Protein AF-A0A9E7PNE1-F1 (afdb_monomer)

Solvent-accessible surface area (backbone atoms only — not comparable to full-atom values): 4495 Å² total; per-residue (Å²): 111,66,64,62,50,51,56,54,23,67,81,39,70,41,32,68,64,54,52,23,48,75,71,72,37,95,57,73,46,72,65,56,55,51,50,54,51,50,35,44,74,73,48,23,31,42,67,72,45,73,93,47,78,85,42,92,82,46,29,37,30,58,32,73,61,27,49,53,54,49,56,77,69,53,79,88,123

Radius of gyration: 12.13 Å; Cα contacts (8 Å, |Δi|>4): 87; chains: 1; bounding box: 32×28×24 Å

Organism: NCBI:txid33865

InterPro domains:
  IPR036388 Winged helix-like DNA-binding domain superfamily [G3DSA:1.10.10.10] (2-76)
  IPR036390 Winged helix DNA-binding domain superfamily [SSF46785] (4-73)
  IPR049514 Filamentation induced by cAMP protein Fic-like, C-terminal domain [PF21247] (4-63)

Structure (mmCIF, N/CA/C/O backbone):
data_AF-A0A9E7PNE1-F1
#
_entry.id   AF-A0A9E7PNE1-F1
#
loop_
_atom_site.group_PDB
_atom_site.id
_atom_site.type_symbol
_atom_site.label_atom_id
_atom_site.label_alt_id
_atom_site.label_comp_id
_atom_site.label_asym_id
_atom_site.label_entity_id
_atom_site.label_seq_id
_atom_site.pdbx_PDB_ins_code
_atom_site.Cartn_x
_atom_site.Cartn_y
_atom_site.Cartn_z
_atom_site.occupancy
_atom_site.B_iso_or_equiv
_atom_site.auth_seq_id
_atom_site.auth_comp_id
_atom_site.auth_asym_id
_atom_site.auth_atom_id
_atom_site.pdbx_PDB_model_num
ATOM 1 N N . MET A 1 1 ? -0.953 7.170 7.924 1.00 77.44 1 MET A N 1
ATOM 2 C CA . MET A 1 1 ? -0.223 7.078 6.627 1.00 77.44 1 MET A CA 1
ATOM 3 C C . MET A 1 1 ? -0.600 5.799 5.898 1.00 77.44 1 MET A C 1
ATOM 5 O O . MET A 1 1 ? -0.895 5.890 4.717 1.00 77.44 1 MET A O 1
ATOM 9 N N . GLU A 1 2 ? -0.632 4.652 6.582 1.00 82.25 2 GLU A N 1
ATOM 10 C CA . GLU A 1 2 ? -1.143 3.386 6.027 1.00 82.25 2 GLU A CA 1
ATOM 11 C C . GLU A 1 2 ? -2.548 3.520 5.440 1.00 82.25 2 GLU A C 1
ATOM 13 O O . GLU A 1 2 ? -2.736 3.178 4.279 1.00 82.25 2 GLU A O 1
ATOM 18 N N . ASP A 1 3 ? -3.489 4.138 6.157 1.00 84.19 3 ASP A N 1
ATOM 19 C CA . ASP A 1 3 ? -4.879 4.272 5.686 1.00 84.19 3 ASP A CA 1
ATOM 20 C C . ASP A 1 3 ? -4.998 5.093 4.405 1.00 84.19 3 ASP A C 1
ATOM 22 O O . ASP A 1 3 ? -5.742 4.743 3.498 1.00 84.19 3 ASP A O 1
ATOM 26 N N . HIS A 1 4 ? -4.201 6.157 4.282 1.00 86.88 4 HIS A N 1
ATOM 27 C CA . HIS A 1 4 ? -4.136 6.940 3.049 1.00 86.88 4 HIS A CA 1
ATOM 28 C C . HIS A 1 4 ? 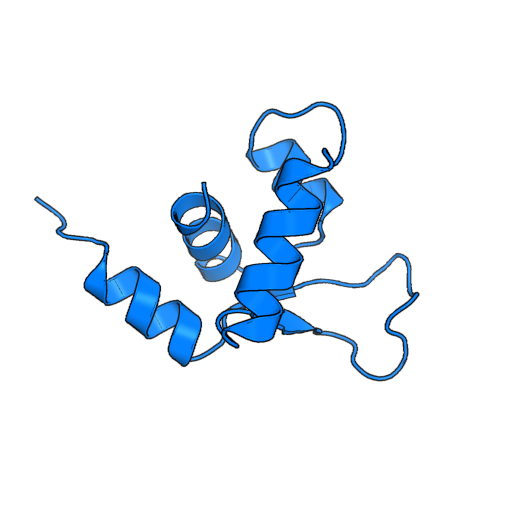-3.615 6.098 1.883 1.00 86.88 4 HIS A C 1
ATOM 30 O O . HIS A 1 4 ? -4.113 6.232 0.770 1.00 86.88 4 HIS A O 1
ATOM 36 N N . ILE A 1 5 ? -2.631 5.225 2.121 1.00 87.12 5 ILE 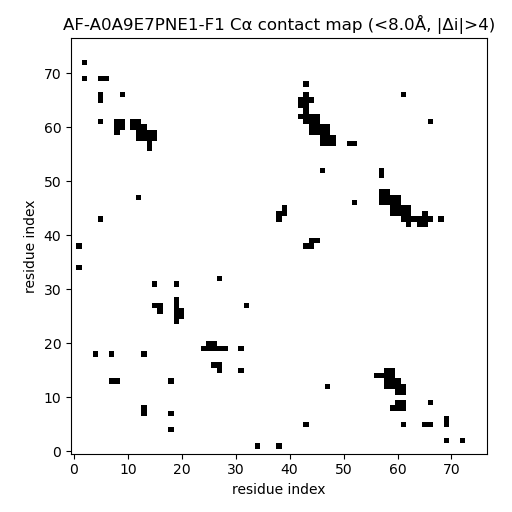A N 1
ATOM 37 C CA . ILE A 1 5 ? -2.105 4.3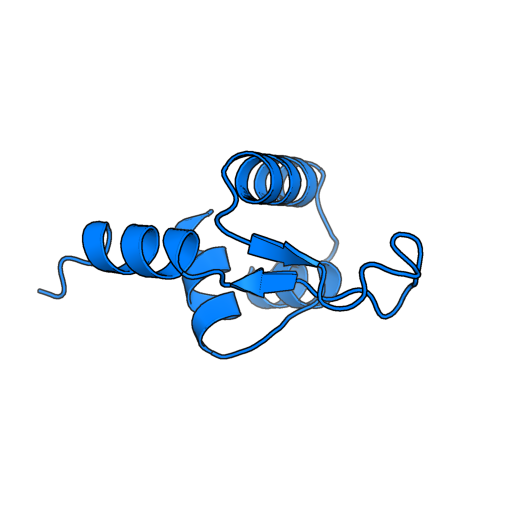26 1.090 1.00 87.12 5 ILE A CA 1
ATOM 38 C C . ILE A 1 5 ? -3.154 3.268 0.726 1.00 87.12 5 ILE A C 1
ATOM 40 O O . ILE A 1 5 ? -3.376 3.044 -0.460 1.00 87.12 5 ILE A O 1
ATOM 44 N N . LEU A 1 6 ? -3.833 2.664 1.708 1.00 87.44 6 LEU A N 1
ATOM 45 C CA . LEU A 1 6 ? -4.926 1.711 1.472 1.00 87.44 6 LEU A CA 1
ATOM 46 C C . LEU A 1 6 ? -6.049 2.350 0.651 1.00 87.44 6 LEU A C 1
ATOM 48 O O . LEU A 1 6 ? -6.488 1.762 -0.332 1.00 87.44 6 LEU A O 1
ATOM 52 N N . ARG A 1 7 ? -6.458 3.574 0.998 1.00 87.19 7 ARG A N 1
ATOM 53 C CA . ARG A 1 7 ? -7.509 4.319 0.293 1.00 87.19 7 ARG A CA 1
ATOM 54 C C . ARG A 1 7 ? -7.094 4.698 -1.130 1.00 87.19 7 ARG A C 1
ATOM 56 O O . ARG A 1 7 ? -7.896 4.588 -2.042 1.00 87.19 7 ARG A O 1
ATOM 63 N N . MET A 1 8 ? -5.827 5.050 -1.359 1.00 88.12 8 MET A N 1
ATOM 64 C CA . MET A 1 8 ? -5.306 5.244 -2.721 1.00 88.12 8 MET A CA 1
ATOM 65 C C . MET A 1 8 ? -5.314 3.942 -3.530 1.00 88.12 8 MET A C 1
ATOM 67 O O . MET A 1 8 ? -5.648 3.954 -4.708 1.00 88.12 8 MET A O 1
ATOM 71 N N . LEU A 1 9 ? -4.939 2.821 -2.909 1.00 88.62 9 LEU A N 1
ATOM 72 C CA . LEU A 1 9 ? -4.916 1.508 -3.559 1.00 88.62 9 LEU A CA 1
ATOM 73 C C . LEU A 1 9 ? -6.313 0.907 -3.760 1.00 88.62 9 LEU A C 1
ATOM 75 O O . LEU A 1 9 ? -6.466 0.000 -4.579 1.00 88.62 9 LEU A O 1
ATOM 79 N N . TYR A 1 10 ? -7.312 1.413 -3.034 1.00 87.19 10 TYR A N 1
ATOM 80 C CA . TYR A 1 10 ? -8.723 1.095 -3.223 1.00 87.19 10 TYR A CA 1
ATOM 81 C C . TYR A 1 10 ? -9.226 1.581 -4.587 1.00 87.19 10 TYR A C 1
ATOM 83 O O . TYR A 1 10 ? -9.897 0.828 -5.288 1.00 87.19 10 TYR A O 1
ATOM 91 N N . ASP A 1 11 ? -8.832 2.792 -4.996 1.00 83.94 11 ASP A N 1
ATOM 92 C CA . ASP A 1 11 ? -9.205 3.369 -6.296 1.00 83.94 11 ASP A CA 1
ATOM 93 C C . ASP A 1 11 ? -8.514 2.665 -7.478 1.00 83.94 11 ASP A C 1
ATOM 95 O O . ASP A 1 11 ? -8.991 2.714 -8.612 1.00 83.94 11 ASP A O 1
ATOM 99 N N . GLY A 1 12 ? -7.378 2.003 -7.235 1.00 85.69 12 GLY A N 1
ATOM 100 C CA . GLY A 1 12 ? -6.689 1.207 -8.245 1.00 85.69 12 GLY A CA 1
ATOM 101 C C . GLY A 1 12 ? -5.232 0.879 -7.908 1.00 85.69 12 GLY A C 1
ATOM 102 O O . GLY A 1 12 ? -4.643 1.455 -6.991 1.00 85.69 12 GLY A O 1
ATOM 103 N N . PRO A 1 13 ? -4.608 -0.046 -8.660 1.00 87.88 13 PRO A N 1
ATOM 104 C CA . PRO A 1 13 ? -3.222 -0.431 -8.433 1.00 87.88 13 PRO A CA 1
ATOM 105 C C . PRO A 1 13 ? -2.256 0.731 -8.710 1.00 87.88 13 PRO A C 1
ATOM 107 O O . PRO A 1 13 ? -2.309 1.376 -9.758 1.00 87.88 13 PRO A O 1
ATOM 110 N N . MET A 1 14 ? -1.324 0.984 -7.786 1.00 89.69 14 MET A N 1
ATOM 111 C CA . MET A 1 14 ? -0.365 2.093 -7.891 1.00 89.69 14 MET A CA 1
ATOM 112 C C . MET A 1 14 ?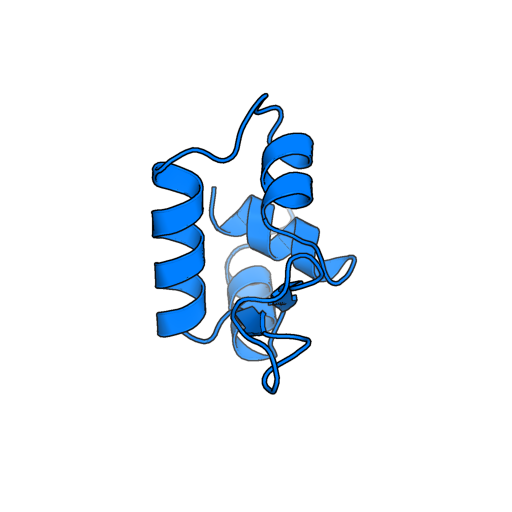 1.073 1.655 -7.624 1.00 89.69 14 MET A C 1
ATOM 114 O O . MET A 1 14 ? 1.341 0.714 -6.883 1.00 89.69 14 MET A O 1
ATOM 118 N N . SER A 1 15 ? 2.033 2.373 -8.209 1.00 88.31 15 SER A N 1
ATOM 119 C CA . SER A 1 15 ? 3.461 2.182 -7.937 1.00 88.31 15 SER A CA 1
ATOM 120 C C . SER A 1 15 ? 3.920 2.992 -6.718 1.00 88.31 15 SER A C 1
ATOM 122 O O . SER A 1 15 ? 3.320 4.008 -6.364 1.00 88.31 15 SER A O 1
ATOM 124 N N . LYS A 1 16 ? 5.044 2.599 -6.101 1.00 86.00 16 LYS A N 1
ATOM 125 C CA . LYS A 1 16 ? 5.657 3.325 -4.964 1.00 86.00 16 LYS A CA 1
ATOM 126 C C . LYS A 1 16 ? 5.871 4.814 -5.245 1.00 86.00 16 LYS A C 1
ATOM 128 O O . LYS A 1 16 ? 5.616 5.648 -4.379 1.00 86.00 16 LYS A O 1
ATOM 133 N N . SER A 1 17 ? 6.329 5.144 -6.450 1.00 85.06 17 SER A N 1
ATOM 134 C CA . SER A 1 17 ? 6.562 6.529 -6.863 1.00 85.06 17 SER A CA 1
ATOM 135 C C . SER A 1 17 ? 5.259 7.319 -6.947 1.00 85.06 17 SER A C 1
ATOM 137 O O . SER A 1 17 ? 5.218 8.472 -6.525 1.00 85.06 17 SER A O 1
ATOM 139 N N . LEU A 1 18 ? 4.182 6.697 -7.438 1.00 86.81 18 LEU A N 1
ATOM 140 C CA . LEU A 1 18 ? 2.871 7.337 -7.505 1.00 86.81 18 LEU A CA 1
ATOM 141 C C . LEU A 1 18 ? 2.267 7.534 -6.110 1.00 86.81 18 LEU A C 1
ATOM 143 O O . LEU A 1 18 ? 1.763 8.618 -5.832 1.00 86.81 18 LEU A O 1
ATOM 147 N N . ILE A 1 19 ? 2.398 6.542 -5.222 1.00 87.94 19 ILE A N 1
ATOM 148 C CA . ILE A 1 19 ? 1.993 6.644 -3.809 1.00 87.94 19 ILE A CA 1
ATOM 149 C C . ILE A 1 19 ? 2.729 7.807 -3.134 1.00 87.94 19 ILE A C 1
ATOM 151 O O . ILE A 1 19 ? 2.112 8.664 -2.508 1.00 87.94 19 ILE A O 1
ATOM 155 N N . SER A 1 20 ? 4.047 7.893 -3.315 1.00 87.75 20 SER A N 1
ATOM 156 C CA . SER A 1 20 ? 4.860 8.999 -2.800 1.00 87.75 20 SER A CA 1
ATOM 157 C C . SER A 1 20 ? 4.394 10.361 -3.329 1.00 87.75 20 SER A C 1
ATOM 159 O O . SER A 1 20 ? 4.188 11.286 -2.540 1.00 87.75 20 SER A O 1
ATOM 161 N N . LYS A 1 21 ? 4.135 10.460 -4.639 1.00 88.25 21 LYS A N 1
ATOM 162 C CA . LYS A 1 21 ? 3.640 11.683 -5.281 1.00 88.25 21 LYS A CA 1
ATOM 163 C C . LYS A 1 21 ? 2.256 12.089 -4.759 1.00 88.25 21 LYS A C 1
ATOM 165 O O . LYS A 1 21 ? 2.046 13.258 -4.454 1.00 88.25 21 LYS A O 1
ATOM 170 N N . ARG A 1 22 ? 1.331 11.133 -4.604 1.00 87.31 22 ARG A N 1
ATOM 171 C CA . ARG A 1 22 ? -0.018 11.339 -4.038 1.00 87.31 22 ARG A CA 1
ATOM 172 C C . ARG A 1 22 ? 0.023 11.754 -2.565 1.00 87.31 22 ARG A C 1
ATOM 174 O O . ARG A 1 22 ? -0.813 12.536 -2.136 1.00 87.31 22 ARG A O 1
ATOM 181 N N . LEU A 1 23 ? 1.020 11.292 -1.811 1.00 86.00 23 LEU A N 1
ATOM 182 C CA . LEU A 1 23 ? 1.293 11.736 -0.438 1.00 86.00 23 LEU A CA 1
ATOM 183 C C . LEU A 1 23 ? 1.970 13.122 -0.365 1.00 86.00 23 LEU A C 1
ATOM 185 O O . LEU A 1 23 ? 2.385 13.542 0.716 1.00 86.00 23 LEU A O 1
ATOM 189 N N . GLY A 1 24 ? 2.135 13.820 -1.495 1.00 85.94 24 GLY A N 1
ATOM 190 C CA . GLY A 1 24 ? 2.771 15.138 -1.559 1.00 85.94 24 GLY A CA 1
ATOM 191 C C . GLY A 1 24 ? 4.284 15.106 -1.331 1.00 85.94 24 GLY A C 1
ATOM 192 O O . GLY A 1 24 ? 4.890 16.130 -1.015 1.00 85.94 24 GLY A O 1
ATOM 193 N N . LYS A 1 25 ? 4.922 13.935 -1.449 1.00 83.69 25 LYS A N 1
ATOM 194 C CA . LYS A 1 25 ? 6.373 13.795 -1.289 1.00 83.69 25 LYS A CA 1
ATOM 195 C C . LYS A 1 25 ? 7.064 13.909 -2.646 1.00 83.69 25 LYS A C 1
ATOM 197 O O . LYS A 1 25 ? 6.590 13.390 -3.652 1.00 83.69 25 LYS A O 1
ATOM 202 N N . LYS A 1 26 ? 8.223 14.577 -2.659 1.00 80.25 26 LYS A N 1
ATOM 203 C CA . LYS A 1 26 ? 9.062 14.719 -3.862 1.00 80.25 26 LYS A CA 1
ATOM 204 C C . LYS A 1 26 ? 9.733 13.399 -4.260 1.00 80.25 26 LYS A C 1
ATOM 206 O O . LYS A 1 26 ? 9.991 13.180 -5.437 1.00 80.25 26 LYS A O 1
ATOM 211 N N . THR A 1 27 ? 10.019 12.532 -3.288 1.00 80.38 2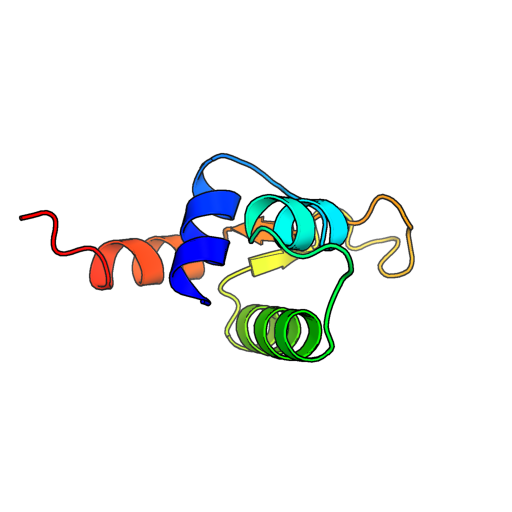7 THR A N 1
ATOM 212 C CA . THR A 1 27 ? 10.716 11.255 -3.486 1.00 80.38 27 THR A CA 1
ATOM 213 C C . THR A 1 27 ? 10.170 10.164 -2.566 1.00 80.38 27 THR A C 1
ATOM 215 O O . THR A 1 27 ? 9.566 10.435 -1.520 1.00 80.38 27 THR A O 1
ATOM 218 N N . VAL A 1 28 ? 10.389 8.902 -2.954 1.00 81.62 28 VAL A N 1
ATOM 219 C CA . VAL A 1 28 ? 10.052 7.738 -2.127 1.00 81.62 28 VAL A CA 1
ATOM 220 C C . VAL A 1 28 ? 10.948 7.749 -0.893 1.00 81.62 28 VAL A C 1
ATOM 222 O O . VAL A 1 28 ? 12.151 7.516 -0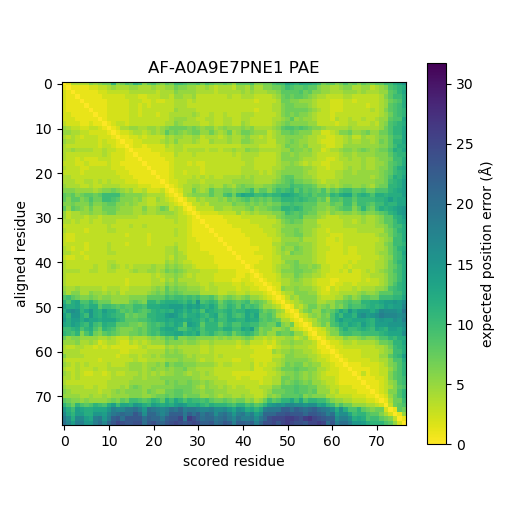.981 1.00 81.62 28 VAL A O 1
ATOM 225 N N . THR A 1 29 ? 10.359 8.028 0.265 1.00 84.88 29 THR A N 1
ATOM 226 C CA . THR A 1 29 ? 11.090 8.077 1.531 1.00 84.88 29 THR A CA 1
ATOM 227 C C . THR A 1 29 ? 11.276 6.676 2.117 1.00 84.88 29 THR A C 1
ATOM 229 O O . THR A 1 29 ? 10.520 5.743 1.822 1.00 84.88 29 THR A O 1
ATOM 232 N N . GLY A 1 30 ? 12.258 6.526 3.013 1.00 86.50 30 GLY A N 1
ATOM 233 C CA . GLY A 1 30 ? 12.454 5.287 3.775 1.00 86.50 30 GLY A CA 1
ATOM 234 C C . GLY A 1 30 ? 11.210 4.878 4.574 1.00 86.50 30 GLY A C 1
ATOM 235 O O . GLY A 1 30 ? 10.897 3.693 4.661 1.00 86.50 30 GLY A O 1
ATOM 236 N N . GLN A 1 31 ? 10.440 5.856 5.061 1.00 86.62 31 GLN A N 1
ATOM 237 C CA . GLN A 1 31 ? 9.169 5.627 5.748 1.00 86.62 31 GLN A CA 1
ATOM 238 C C . GLN A 1 31 ? 8.136 4.942 4.844 1.00 86.62 31 GLN A C 1
ATOM 240 O O . GLN A 1 31 ? 7.543 3.953 5.262 1.00 86.62 31 GLN A O 1
ATOM 245 N N . ILE A 1 32 ? 7.968 5.395 3.593 1.00 86.44 32 ILE A N 1
ATOM 246 C CA . ILE A 1 32 ? 7.059 4.748 2.628 1.00 86.44 32 ILE A CA 1
ATOM 247 C C . ILE A 1 32 ? 7.507 3.309 2.370 1.00 86.44 32 ILE A C 1
ATOM 249 O O . ILE A 1 32 ? 6.687 2.398 2.345 1.00 86.44 32 ILE A O 1
ATOM 253 N N . ASN A 1 33 ? 8.813 3.077 2.219 1.00 87.75 33 ASN A N 1
ATOM 254 C CA . ASN A 1 33 ? 9.330 1.722 2.041 1.00 87.75 33 ASN A CA 1
ATOM 255 C C . ASN A 1 33 ? 9.051 0.820 3.248 1.00 87.75 33 ASN A C 1
ATOM 257 O O . ASN A 1 33 ? 8.722 -0.348 3.047 1.00 87.75 33 ASN A O 1
ATOM 261 N N . ARG A 1 34 ? 9.175 1.342 4.472 1.00 89.62 34 ARG A N 1
ATOM 262 C CA . ARG A 1 34 ? 8.861 0.603 5.699 1.00 89.62 34 ARG A CA 1
ATOM 263 C C . ARG A 1 34 ? 7.376 0.255 5.767 1.00 89.62 34 ARG A C 1
ATOM 265 O O . ARG A 1 34 ? 7.054 -0.908 5.967 1.00 89.62 34 ARG A O 1
ATOM 272 N N . VAL A 1 35 ? 6.508 1.230 5.511 1.00 89.69 35 VAL A N 1
ATOM 273 C CA . VAL A 1 35 ? 5.052 1.040 5.498 1.00 89.69 35 VAL A CA 1
ATOM 274 C C . VAL A 1 35 ? 4.636 0.013 4.442 1.00 89.69 35 VAL A C 1
ATOM 276 O O . VAL A 1 35 ? 3.964 -0.955 4.763 1.00 89.69 35 VAL A O 1
ATOM 279 N N . ILE A 1 36 ? 5.113 0.138 3.200 1.00 88.12 36 ILE A N 1
ATOM 280 C CA . ILE A 1 36 ? 4.795 -0.828 2.135 1.00 88.12 36 ILE A CA 1
ATOM 281 C C . ILE A 1 36 ? 5.254 -2.245 2.504 1.00 88.12 36 ILE A C 1
ATOM 283 O O . ILE A 1 36 ? 4.533 -3.203 2.249 1.00 88.12 36 ILE A O 1
ATOM 287 N N . ARG A 1 37 ? 6.441 -2.398 3.107 1.00 89.06 37 ARG A N 1
ATOM 288 C CA . ARG A 1 37 ? 6.922 -3.710 3.571 1.00 89.06 37 ARG A CA 1
ATOM 289 C C . ARG A 1 37 ? 6.033 -4.286 4.672 1.00 89.06 37 ARG A C 1
ATOM 291 O O . ARG A 1 37 ? 5.763 -5.479 4.625 1.00 89.06 37 ARG A O 1
ATOM 298 N N . GLN A 1 38 ? 5.579 -3.458 5.611 1.00 90.88 38 GLN A N 1
ATOM 299 C CA . GLN A 1 38 ? 4.667 -3.890 6.669 1.00 90.88 38 GLN A CA 1
ATOM 300 C C . GLN A 1 38 ? 3.325 -4.336 6.083 1.00 90.88 38 GLN A C 1
ATOM 302 O O . GLN A 1 38 ? 2.885 -5.443 6.344 1.00 90.88 38 GLN A O 1
ATOM 307 N N . MET A 1 39 ? 2.736 -3.540 5.190 1.00 89.38 39 MET A N 1
ATOM 308 C CA . MET A 1 39 ? 1.460 -3.870 4.547 1.00 89.38 39 MET A CA 1
ATOM 309 C C . MET A 1 39 ? 1.535 -5.135 3.679 1.00 89.38 39 MET A C 1
ATOM 311 O O . MET A 1 39 ? 0.554 -5.863 3.577 1.00 89.38 39 MET A O 1
ATOM 315 N N . LEU A 1 40 ?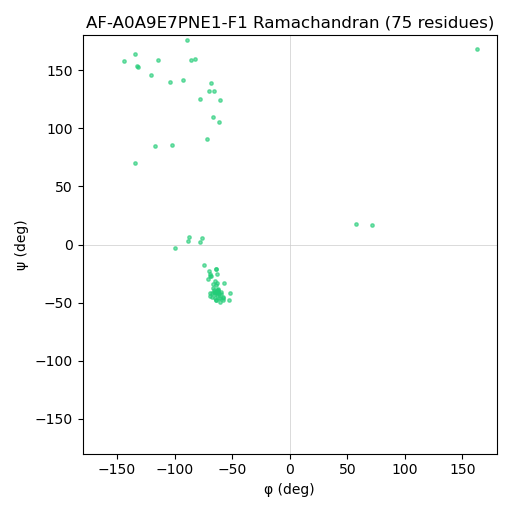 2.684 -5.398 3.045 1.00 89.50 40 LEU A N 1
ATOM 316 C CA . LEU A 1 40 ? 2.939 -6.660 2.341 1.00 89.50 40 LEU A CA 1
ATOM 317 C C . LEU A 1 40 ? 3.036 -7.842 3.314 1.00 89.50 40 LEU A C 1
ATOM 319 O O . LEU A 1 40 ? 2.522 -8.915 3.014 1.00 89.50 40 LEU A O 1
ATOM 323 N N . ALA A 1 41 ? 3.705 -7.659 4.458 1.00 90.81 41 ALA A N 1
ATOM 324 C CA . ALA A 1 41 ? 3.831 -8.691 5.488 1.00 90.81 41 ALA A CA 1
ATOM 325 C C . ALA A 1 41 ? 2.473 -9.021 6.126 1.00 90.81 41 ALA A C 1
ATOM 327 O O . ALA A 1 41 ? 2.141 -10.192 6.291 1.00 90.81 41 ALA A O 1
ATOM 328 N N . ASP A 1 42 ? 1.665 -7.994 6.378 1.00 89.38 42 ASP A N 1
ATOM 329 C CA . ASP A 1 42 ? 0.301 -8.097 6.901 1.00 89.38 42 ASP A CA 1
ATOM 330 C C . ASP A 1 42 ? -0.720 -8.503 5.820 1.00 89.38 42 ASP A C 1
ATOM 332 O O . ASP A 1 42 ? -1.917 -8.557 6.088 1.00 89.38 42 ASP A O 1
ATOM 336 N N . LYS A 1 43 ? -0.258 -8.760 4.586 1.00 88.88 43 LYS A N 1
ATOM 337 C CA . LYS A 1 43 ? -1.054 -9.158 3.414 1.00 88.88 43 LYS A CA 1
ATOM 338 C C . LYS A 1 43 ? -2.167 -8.190 3.006 1.00 88.88 43 LYS A C 1
ATOM 340 O O . LYS A 1 43 ? -3.022 -8.538 2.199 1.00 88.88 43 LYS A O 1
ATOM 345 N N . TYR A 1 44 ? -2.135 -6.940 3.460 1.00 90.50 44 TYR A N 1
ATOM 346 C CA . TYR A 1 44 ? -3.098 -5.917 3.040 1.00 90.50 44 TYR A CA 1
ATOM 347 C C . TYR A 1 44 ? -2.925 -5.491 1.578 1.00 90.50 44 TYR A C 1
ATOM 349 O O . TYR A 1 44 ? -3.872 -5.028 0.937 1.00 90.50 44 TYR A O 1
ATOM 357 N N . ILE A 1 45 ? -1.708 -5.614 1.051 1.00 91.06 45 ILE A N 1
ATOM 358 C CA . ILE A 1 45 ? -1.381 -5.294 -0.338 1.00 91.06 45 ILE A CA 1
ATOM 359 C C . ILE A 1 45 ? -0.555 -6.418 -0.950 1.00 91.06 45 ILE A C 1
ATOM 361 O O . ILE A 1 45 ? 0.180 -7.110 -0.249 1.00 91.06 45 ILE A O 1
ATOM 365 N N . GLU A 1 46 ? -0.630 -6.558 -2.266 1.00 90.12 46 GLU A N 1
ATOM 366 C CA . GLU A 1 46 ? 0.107 -7.571 -3.017 1.00 90.12 46 GLU A CA 1
ATOM 367 C C . GLU A 1 46 ? 0.769 -6.997 -4.272 1.00 90.12 46 GLU A C 1
ATOM 369 O O . GLU A 1 46 ? 0.450 -5.900 -4.746 1.00 90.12 46 GLU A O 1
ATOM 374 N N . TYR A 1 47 ? 1.720 -7.754 -4.813 1.00 88.31 47 TYR A N 1
ATOM 375 C CA . TYR A 1 47 ? 2.390 -7.434 -6.063 1.00 88.31 47 TYR A CA 1
ATOM 376 C C . TYR A 1 47 ? 1.498 -7.787 -7.253 1.00 88.31 47 TYR A C 1
ATOM 378 O O . TYR A 1 47 ? 1.104 -8.933 -7.423 1.00 88.31 47 TYR A O 1
ATOM 386 N N . THR A 1 48 ? 1.257 -6.818 -8.132 1.00 84.56 48 THR A N 1
ATOM 387 C CA . THR A 1 48 ? 0.545 -7.058 -9.405 1.00 84.56 48 THR A CA 1
ATOM 388 C C . THR A 1 48 ? 1.325 -7.941 -10.380 1.00 84.56 48 THR A C 1
ATOM 390 O O . THR A 1 48 ? 0.725 -8.719 -11.111 1.00 84.56 48 THR A O 1
ATOM 393 N N . VAL A 1 49 ? 2.658 -7.837 -10.389 1.00 80.00 49 VAL A N 1
ATOM 394 C CA . VAL A 1 49 ? 3.550 -8.642 -11.242 1.00 80.00 49 VAL A CA 1
ATOM 395 C C . VAL A 1 49 ? 4.464 -9.515 -10.372 1.00 80.00 49 VAL A C 1
ATOM 397 O O . VAL A 1 49 ? 5.584 -9.107 -10.063 1.00 80.00 49 VAL A O 1
ATOM 400 N N . PRO A 1 50 ? 4.012 -10.701 -9.931 1.00 71.50 50 PRO A N 1
ATOM 401 C CA . PRO A 1 50 ? 4.814 -11.574 -9.074 1.00 71.50 50 PRO A CA 1
ATOM 402 C C . PRO A 1 50 ? 6.033 -12.168 -9.797 1.00 71.50 50 PRO A C 1
ATOM 404 O O . PRO A 1 50 ? 7.049 -12.427 -9.161 1.00 71.50 50 PRO A O 1
ATOM 407 N N . GLU A 1 51 ? 5.981 -12.323 -11.124 1.00 72.94 51 GLU A N 1
ATOM 408 C CA . GLU A 1 51 ? 7.072 -12.924 -11.909 1.00 72.94 51 GLU A CA 1
ATOM 409 C C . GLU A 1 51 ? 8.333 -12.050 -11.991 1.00 72.94 51 GLU A C 1
ATOM 411 O O . GLU A 1 51 ? 9.437 -12.552 -12.201 1.00 72.94 51 GLU A O 1
ATOM 416 N N . LYS A 1 52 ? 8.197 -10.726 -11.844 1.00 74.31 52 LYS A N 1
ATOM 417 C CA . LYS A 1 52 ? 9.314 -9.777 -11.972 1.00 74.31 52 LYS A CA 1
ATOM 418 C C . LYS A 1 52 ? 9.302 -8.761 -10.826 1.00 74.31 52 LYS A C 1
ATOM 420 O O . LYS A 1 52 ? 9.110 -7.571 -11.072 1.00 74.31 52 LYS A O 1
ATOM 425 N N . PRO A 1 53 ? 9.613 -9.182 -9.586 1.00 65.81 53 PRO A N 1
ATOM 426 C CA . PRO A 1 53 ? 9.520 -8.327 -8.397 1.00 65.81 53 PRO A CA 1
ATOM 427 C C . PRO A 1 53 ? 10.484 -7.127 -8.416 1.00 65.81 53 PRO A C 1
ATOM 429 O O . PRO A 1 53 ? 10.264 -6.132 -7.728 1.00 65.81 53 PRO A O 1
ATOM 432 N N . LYS A 1 54 ? 11.562 -7.196 -9.211 1.00 69.62 54 LYS A N 1
ATOM 433 C CA . LYS A 1 54 ? 12.517 -6.090 -9.423 1.00 69.62 54 LYS A CA 1
ATOM 434 C C . LYS A 1 54 ? 12.126 -5.159 -10.576 1.00 69.62 54 LYS A C 1
ATOM 436 O O . LYS A 1 54 ? 12.888 -4.254 -10.916 1.00 69.62 54 LYS A O 1
ATOM 441 N N . SER A 1 55 ? 10.981 -5.386 -11.214 1.00 75.88 55 SER A N 1
ATOM 442 C CA . SER A 1 55 ? 10.579 -4.611 -12.379 1.00 75.88 55 SER A CA 1
ATOM 443 C C . SER A 1 55 ? 10.253 -3.165 -12.013 1.00 75.88 55 SER A C 1
ATOM 445 O O . SER A 1 55 ? 9.564 -2.892 -11.030 1.00 75.88 55 SER A O 1
ATOM 447 N N . ARG A 1 56 ? 10.686 -2.214 -12.850 1.00 71.19 56 ARG A N 1
ATOM 448 C CA . ARG A 1 56 ? 10.338 -0.788 -12.688 1.00 71.19 56 ARG A CA 1
ATOM 449 C C . ARG A 1 56 ? 8.836 -0.528 -12.842 1.00 71.19 56 ARG A C 1
ATOM 451 O O . ARG A 1 56 ? 8.358 0.482 -12.339 1.00 71.19 56 ARG A O 1
ATOM 458 N N . ILE A 1 57 ? 8.107 -1.434 -13.501 1.00 77.69 57 ILE A N 1
ATOM 459 C CA . ILE A 1 57 ? 6.648 -1.352 -13.678 1.00 77.69 57 ILE A CA 1
ATOM 460 C C . ILE A 1 57 ? 5.861 -1.985 -12.521 1.00 77.69 57 ILE A C 1
ATOM 462 O O . ILE A 1 57 ? 4.643 -2.086 -12.603 1.00 77.69 57 ILE A O 1
ATOM 466 N N . GLN A 1 58 ? 6.526 -2.417 -11.443 1.00 82.62 58 GLN A N 1
ATOM 467 C CA . GLN A 1 58 ? 5.849 -3.048 -10.314 1.00 82.62 58 GLN A CA 1
ATOM 468 C C . GLN A 1 58 ? 4.821 -2.107 -9.666 1.00 82.62 58 GLN A 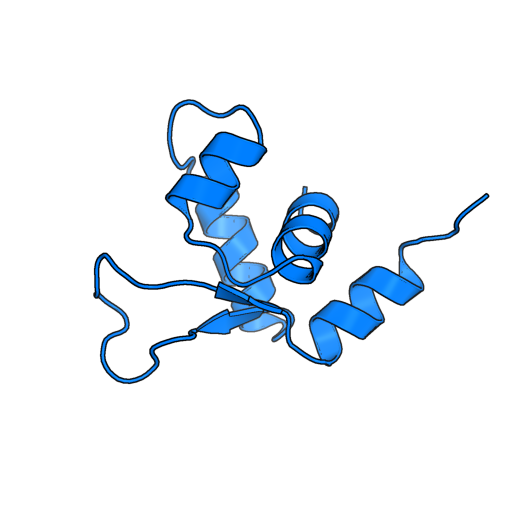C 1
ATOM 470 O O . GLN A 1 58 ? 5.162 -1.022 -9.178 1.00 82.62 58 GLN A O 1
ATOM 475 N N . GLN A 1 59 ? 3.574 -2.567 -9.587 1.00 88.44 59 GLN A N 1
ATOM 476 C CA . GLN A 1 59 ? 2.500 -1.906 -8.849 1.00 88.44 59 GLN A CA 1
ATOM 477 C C . GLN A 1 59 ? 2.046 -2.766 -7.669 1.00 88.44 59 GLN A C 1
ATOM 479 O O . GLN A 1 59 ? 2.245 -3.989 -7.647 1.00 88.44 59 GLN A O 1
ATOM 484 N N . TYR A 1 60 ? 1.424 -2.103 -6.706 1.00 89.94 60 TYR A N 1
ATOM 485 C CA . TYR A 1 60 ? 0.781 -2.701 -5.549 1.00 89.94 60 TYR A CA 1
ATOM 486 C C . TYR A 1 60 ? -0.723 -2.666 -5.773 1.00 89.94 60 TYR A C 1
ATOM 488 O O . TYR A 1 60 ? -1.235 -1.673 -6.294 1.00 89.94 60 TYR A O 1
ATOM 496 N N . ARG A 1 61 ? -1.416 -3.736 -5.398 1.00 89.38 61 ARG A N 1
ATOM 497 C CA . ARG A 1 61 ? -2.878 -3.821 -5.416 1.00 89.38 61 ARG A CA 1
ATOM 498 C C . ARG A 1 61 ? -3.379 -4.102 -4.005 1.00 89.38 61 ARG A C 1
ATOM 500 O O . ARG A 1 61 ? -2.705 -4.793 -3.246 1.00 89.38 61 ARG A O 1
ATOM 507 N N . LEU A 1 62 ? -4.545 -3.558 -3.667 1.00 91.56 62 LEU A N 1
ATOM 508 C CA . LEU A 1 62 ? -5.239 -3.862 -2.421 1.00 91.56 62 LEU A CA 1
ATOM 509 C C . LEU A 1 62 ? -5.796 -5.295 -2.447 1.00 91.56 62 LEU A C 1
ATOM 511 O O . LEU A 1 62 ? -6.452 -5.684 -3.418 1.00 91.56 62 LEU A O 1
ATOM 515 N N . THR A 1 63 ? -5.561 -6.055 -1.380 1.00 90.81 63 THR A N 1
ATOM 516 C CA . THR A 1 63 ? -6.138 -7.395 -1.197 1.00 90.81 63 THR A CA 1
ATOM 517 C C . THR A 1 63 ? -7.494 -7.315 -0.490 1.00 90.81 63 THR A C 1
ATOM 519 O O . THR A 1 63 ? -7.939 -6.248 -0.057 1.00 90.81 63 THR A O 1
ATOM 522 N N . LYS A 1 64 ? -8.164 -8.463 -0.327 1.00 88.50 64 LYS A N 1
ATOM 523 C CA . LYS A 1 64 ? -9.390 -8.550 0.482 1.00 88.50 64 LYS A CA 1
ATOM 524 C C . LYS A 1 64 ? -9.146 -8.132 1.938 1.00 88.50 64 LYS A C 1
ATOM 526 O O . LYS A 1 64 ? -9.924 -7.347 2.465 1.00 88.50 64 LYS A O 1
ATOM 531 N N . GLU A 1 65 ? -8.040 -8.571 2.540 1.00 88.69 65 GLU A N 1
ATOM 532 C CA . GLU A 1 65 ? -7.665 -8.225 3.921 1.00 88.69 65 GLU A CA 1
ATOM 533 C C . GLU A 1 65 ? -7.417 -6.718 4.071 1.00 88.69 65 GLU A C 1
ATOM 535 O O . GLU A 1 65 ? -7.874 -6.095 5.028 1.00 88.69 65 GLU A O 1
ATOM 540 N N . GLY A 1 66 ? -6.753 -6.097 3.089 1.00 88.19 66 GLY A N 1
ATOM 541 C CA . GLY A 1 66 ? -6.555 -4.646 3.073 1.00 88.19 66 GLY A CA 1
ATOM 542 C C . GLY A 1 66 ? -7.866 -3.869 2.949 1.00 88.19 66 GLY A C 1
ATOM 543 O O . GLY A 1 66 ? -8.015 -2.810 3.558 1.00 88.19 66 GLY A O 1
ATOM 544 N N . LYS A 1 67 ? -8.837 -4.410 2.203 1.00 86.50 67 LYS A N 1
ATOM 545 C CA . LYS A 1 67 ? -10.178 -3.829 2.077 1.00 86.50 67 LYS A CA 1
ATOM 546 C C . LYS A 1 67 ? -10.955 -3.908 3.392 1.00 86.50 67 LYS A C 1
ATOM 548 O O . LYS A 1 67 ? -11.512 -2.901 3.808 1.00 86.50 67 LYS A O 1
ATOM 553 N N . GLU A 1 68 ? -10.939 -5.053 4.072 1.00 88.06 68 GLU A N 1
ATOM 554 C CA . GLU A 1 68 ? -11.567 -5.201 5.395 1.00 88.06 68 GLU A CA 1
ATOM 555 C C . GLU A 1 68 ? -10.919 -4.292 6.442 1.00 88.06 68 GLU A C 1
ATOM 557 O O . GLU A 1 68 ? -11.603 -3.698 7.273 1.00 88.06 68 GLU A O 1
ATOM 562 N N . LYS A 1 69 ? -9.591 -4.150 6.398 1.00 87.06 69 LYS A N 1
ATOM 563 C CA . LYS A 1 69 ? -8.851 -3.232 7.267 1.00 87.06 69 LYS A CA 1
ATOM 564 C C . LYS A 1 69 ? -9.259 -1.777 7.031 1.00 87.06 69 LYS A C 1
ATOM 566 O O . LYS A 1 69 ? -9.393 -1.031 7.998 1.00 87.06 69 LYS A O 1
ATOM 571 N N . LEU A 1 70 ? -9.440 -1.378 5.770 1.00 85.44 70 LEU A N 1
ATOM 572 C CA . LEU A 1 70 ? -9.917 -0.043 5.413 1.00 85.44 70 LEU A CA 1
ATOM 573 C C . LEU A 1 70 ? -11.349 0.176 5.919 1.00 85.44 70 LEU A C 1
ATOM 575 O O . LEU A 1 70 ? -11.616 1.190 6.554 1.00 85.44 70 LEU A O 1
ATOM 579 N N . ASP A 1 71 ? -12.235 -0.794 5.705 1.00 84.06 71 ASP A N 1
ATOM 580 C CA . ASP A 1 71 ? -13.638 -0.742 6.132 1.00 84.06 71 ASP A CA 1
ATOM 581 C C . ASP A 1 71 ? -13.764 -0.610 7.660 1.00 84.06 71 ASP A C 1
ATOM 583 O O . ASP A 1 71 ? -14.412 0.300 8.169 1.00 84.06 71 ASP A O 1
ATOM 587 N N . ARG A 1 72 ? -13.004 -1.415 8.417 1.00 80.19 72 ARG A N 1
ATOM 588 C CA . ARG A 1 72 ? -12.944 -1.334 9.890 1.00 80.19 72 ARG A CA 1
ATOM 589 C C . ARG A 1 72 ? -12.393 -0.008 10.420 1.00 80.19 72 ARG A C 1
ATOM 591 O O . ARG A 1 72 ? -12.661 0.335 11.567 1.00 80.19 72 ARG A O 1
ATOM 598 N N . GLN A 1 73 ? -11.579 0.694 9.633 1.00 68.38 73 GLN A N 1
ATOM 599 C CA . GLN A 1 73 ? -10.938 1.950 10.034 1.00 68.38 73 GLN A CA 1
ATOM 600 C C . GLN A 1 73 ? -11.643 3.195 9.494 1.00 68.38 73 GLN A C 1
ATOM 602 O O . GLN A 1 73 ? -11.235 4.302 9.844 1.00 68.38 73 GLN A O 1
ATOM 607 N N . THR A 1 74 ? -12.697 3.041 8.689 1.00 55.03 74 THR A N 1
ATOM 608 C CA . THR A 1 74 ? -13.508 4.167 8.223 1.00 55.03 74 THR A CA 1
ATOM 609 C C . THR A 1 74 ? -14.805 4.220 9.034 1.00 55.03 74 THR A C 1
ATOM 611 O O . THR A 1 74 ? -15.818 3.689 8.593 1.00 55.03 74 THR A O 1
ATOM 614 N N . PRO A 1 75 ? -14.846 4.862 10.218 1.00 48.94 75 PRO A N 1
ATOM 615 C CA . PRO A 1 75 ? -16.100 5.420 10.682 1.00 48.94 75 PRO A CA 1
ATOM 616 C C . PRO A 1 75 ? -16.367 6.638 9.793 1.00 48.94 75 PRO A C 1
ATOM 618 O O . PRO A 1 75 ? -15.881 7.733 10.068 1.00 48.94 75 PRO A O 1
ATOM 621 N N . GLU A 1 76 ? -17.078 6.449 8.681 1.00 46.22 76 GLU A N 1
ATOM 622 C CA . GLU A 1 76 ? -17.766 7.580 8.060 1.00 46.22 76 GLU A CA 1
ATOM 623 C C . GLU A 1 76 ? -18.779 8.115 9.084 1.00 46.22 76 GLU A C 1
ATOM 625 O O . GLU A 1 76 ? -19.800 7.489 9.372 1.00 46.22 76 GLU A O 1
ATOM 630 N N . LYS A 1 77 ? -18.443 9.262 9.676 1.00 37.59 77 LYS A N 1
ATOM 631 C CA . LYS A 1 77 ? -19.381 10.233 10.232 1.00 37.59 77 LYS A CA 1
ATOM 632 C C . LYS A 1 77 ? -18.983 11.613 9.742 1.00 37.59 77 LYS A C 1
ATOM 634 O O . LYS A 1 77 ? -17.771 11.920 9.809 1.00 37.59 77 LYS A O 1
#

Sequence (77 aa):
MEDHILRMLYDGPMSKSLISKRLGKKTVTGQINRVIRQMLADKYIEYTVPEKPKSRIQQYRLTKEGKEKLDRQTPEK

Nearest PDB structures (foldseek):
  4rgl-assembly1_A  TM=8.628E-01  e=1.206E-03  Oleidesulfovibrio alaskensis G20
  3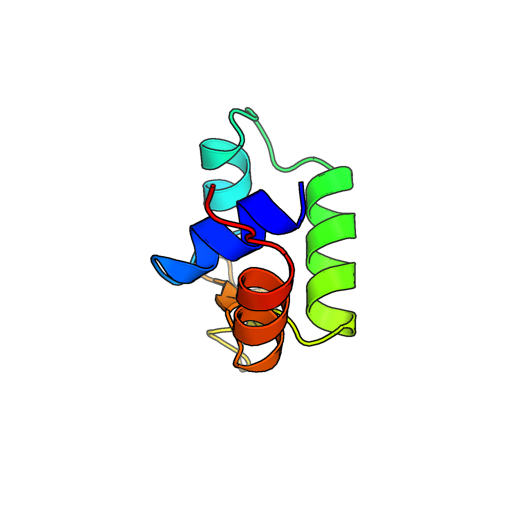elk-assembly1_A  TM=7.533E-01  e=7.066E-03  Thermoplasma acidophilum
  5zhv-assembly1_B  TM=7.074E-01  e=1.036E-01  Mycobacterium tuberculosis H37Rv
  4ejo-assembly1_A-2  TM=7.401E-01  e=3.153E-01  Eggerthella lenta DSM 2243
  4xgc-assembly1_E  TM=6.153E-01  e=2.107E+00  Drosophila melanogaster

Secondary structure (DSSP, 8-state):
-HHHHHHHHHHS-B-HHHHHHHTT-SS--HHHHHHHHHHHHTTSEEES-TT-TT-TT--EEE-HHHHHHHHHH----

Mean predicted aligned error: 5.68 Å

Foldseek 3Di:
DLLLLLVVLVVHWADQQVSCVSVVHPDNDPVSVVSVVVCVVVVQKDWPCPPCPVDPPITIHGDPSVVVVNVVPDPPD

pLDDT: mean 83.06, std 10.28, range [37.59, 91.56]